Protein AF-A0A7S0LBP9-F1 (afdb_monomer_lite)

pLDDT: mean 92.52, std 6.52, range [65.12, 98.5]

Structure (mmCIF, N/CA/C/O backbone):
data_AF-A0A7S0LBP9-F1
#
_entry.id   AF-A0A7S0LBP9-F1
#
loop_
_atom_site.group_PDB
_atom_site.id
_atom_site.type_symbol
_atom_site.label_atom_id
_atom_site.label_alt_id
_atom_site.label_comp_id
_atom_site.label_asym_id
_atom_site.label_entity_id
_atom_site.label_seq_id
_atom_site.pdbx_PDB_ins_code
_atom_site.Cartn_x
_atom_site.Cartn_y
_atom_site.Cartn_z
_atom_site.occupancy
_atom_site.B_iso_or_equiv
_atom_site.auth_seq_id
_atom_site.auth_comp_id
_atom_site.auth_asym_id
_atom_site.auth_atom_id
_atom_site.pdbx_PDB_model_num
ATOM 1 N N . ALA A 1 1 ? -8.971 4.352 6.470 1.00 93.88 1 ALA A N 1
ATOM 2 C CA . ALA A 1 1 ? -7.663 3.726 6.221 1.00 93.88 1 ALA A CA 1
ATOM 3 C C . ALA A 1 1 ? -7.389 2.655 7.265 1.00 93.88 1 ALA A C 1
ATOM 5 O O . ALA A 1 1 ? -7.830 2.802 8.402 1.00 93.88 1 ALA A O 1
ATOM 6 N N . VAL A 1 2 ? -6.690 1.596 6.858 1.00 96.88 2 VAL A N 1
ATOM 7 C CA . VAL A 1 2 ? -6.087 0.599 7.751 1.00 96.88 2 VAL A CA 1
ATOM 8 C C . VAL A 1 2 ? -4.628 1.001 7.921 1.00 96.88 2 VAL A C 1
ATOM 10 O O . VAL A 1 2 ? -3.949 1.190 6.916 1.00 96.88 2 VAL A O 1
ATOM 13 N N . LEU A 1 3 ? -4.181 1.184 9.161 1.00 97.06 3 LEU A N 1
ATOM 14 C CA . LEU A 1 3 ? -2.824 1.615 9.488 1.00 97.06 3 LEU A CA 1
ATOM 15 C C . LEU A 1 3 ? -2.197 0.661 10.505 1.00 97.06 3 LEU A C 1
ATOM 17 O O . LEU A 1 3 ? -2.877 0.139 11.388 1.00 97.06 3 LEU A O 1
ATOM 21 N N . LEU A 1 4 ? -0.892 0.471 10.396 1.00 95.19 4 LEU A N 1
ATOM 22 C CA . LEU A 1 4 ? -0.080 -0.452 11.168 1.00 95.19 4 LEU A CA 1
ATOM 23 C C . LEU A 1 4 ? 0.963 0.343 11.946 1.00 95.19 4 LEU A C 1
ATOM 25 O O . LEU A 1 4 ? 1.725 1.122 11.373 1.00 95.19 4 LEU A O 1
ATOM 29 N N . ARG A 1 5 ? 0.991 0.184 13.270 1.00 94.62 5 ARG A N 1
ATOM 30 C CA . ARG A 1 5 ? 2.032 0.803 14.089 1.00 94.62 5 ARG A CA 1
ATOM 31 C C . ARG A 1 5 ? 3.308 -0.003 13.949 1.00 94.62 5 ARG A C 1
ATOM 33 O O . ARG A 1 5 ? 3.334 -1.164 14.356 1.00 94.62 5 ARG A O 1
ATOM 40 N N . ARG A 1 6 ? 4.358 0.630 13.436 1.00 92.69 6 ARG A N 1
ATOM 41 C CA . ARG A 1 6 ? 5.684 0.027 13.294 1.00 92.69 6 ARG A CA 1
ATOM 42 C C . ARG A 1 6 ? 6.233 -0.363 14.667 1.00 92.69 6 ARG A C 1
ATOM 44 O O . ARG A 1 6 ? 6.199 0.446 15.600 1.00 92.69 6 ARG A O 1
ATOM 51 N N . SER A 1 7 ? 6.698 -1.602 14.798 1.00 87.25 7 SER A N 1
ATOM 52 C CA . SER A 1 7 ? 7.135 -2.185 16.068 1.00 87.25 7 SER A CA 1
ATOM 53 C C . SER A 1 7 ? 8.437 -1.554 16.570 1.00 87.25 7 SER A C 1
ATOM 55 O O . SER A 1 7 ? 9.142 -0.859 15.845 1.00 87.25 7 SER A O 1
ATOM 57 N N . ALA A 1 8 ? 8.804 -1.807 17.827 1.00 84.25 8 ALA A N 1
ATOM 58 C CA . ALA A 1 8 ? 10.083 -1.328 18.358 1.00 84.25 8 ALA A CA 1
ATOM 59 C C . ALA A 1 8 ? 11.312 -2.007 17.721 1.00 84.25 8 ALA A C 1
ATOM 61 O O . ALA A 1 8 ? 12.428 -1.526 17.904 1.00 84.25 8 ALA A O 1
ATOM 62 N N . ALA A 1 9 ? 11.114 -3.117 17.003 1.00 81.38 9 ALA A N 1
ATOM 63 C CA . ALA A 1 9 ? 12.182 -3.926 16.427 1.00 81.38 9 ALA A CA 1
ATOM 64 C C . ALA A 1 9 ? 12.661 -3.427 15.053 1.00 81.38 9 ALA A C 1
ATOM 66 O O . ALA A 1 9 ? 13.697 -3.884 14.575 1.00 81.38 9 ALA A O 1
ATOM 67 N N . VAL A 1 10 ? 11.937 -2.500 14.415 1.00 83.19 10 VAL A N 1
ATOM 68 C CA . VAL A 1 10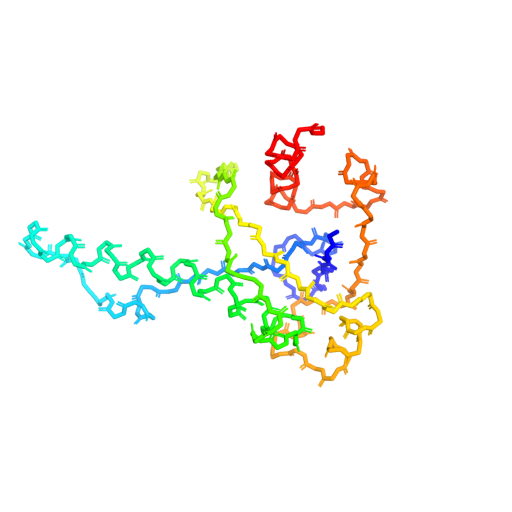 ? 12.322 -1.979 13.097 1.00 83.19 10 VAL A CA 1
ATOM 69 C C . VAL A 1 10 ? 13.385 -0.882 13.206 1.00 83.19 10 VAL A C 1
ATOM 71 O O . VAL A 1 10 ? 13.389 -0.079 14.140 1.00 83.19 10 VAL A O 1
ATOM 74 N N . ALA A 1 11 ? 14.267 -0.805 12.207 1.00 80.69 11 ALA A N 1
ATOM 75 C CA . ALA A 1 11 ? 15.375 0.153 12.186 1.00 80.69 11 ALA A CA 1
ATOM 76 C C . ALA A 1 11 ? 14.937 1.615 11.970 1.00 80.69 11 ALA A C 1
ATOM 78 O O . ALA A 1 11 ? 15.628 2.537 12.399 1.00 80.69 11 ALA A O 1
ATOM 79 N N . THR A 1 12 ? 13.803 1.845 11.300 1.00 80.50 12 THR A N 1
ATOM 80 C CA . THR A 1 12 ? 13.336 3.185 10.912 1.00 80.50 12 THR A CA 1
ATOM 81 C C . THR A 1 12 ? 11.876 3.406 11.288 1.00 80.50 12 THR A C 1
ATOM 83 O O . THR A 1 12 ? 11.043 2.502 11.176 1.00 80.50 12 THR A O 1
ATOM 86 N N . HIS A 1 13 ? 11.552 4.636 11.701 1.00 86.69 13 HIS A N 1
ATOM 87 C CA . HIS A 1 13 ? 10.181 5.075 11.993 1.00 86.69 13 HIS A CA 1
ATOM 88 C C . HIS A 1 13 ? 9.440 4.216 13.041 1.00 86.69 13 HIS A C 1
ATOM 90 O O . HIS A 1 13 ? 8.222 4.059 12.973 1.00 86.69 13 HIS A O 1
ATOM 96 N N . SER A 1 14 ? 10.170 3.650 14.005 1.00 88.44 14 SER A N 1
ATOM 97 C CA . SER A 1 14 ? 9.604 2.880 15.120 1.00 88.44 14 SER A CA 1
ATOM 98 C C . SER A 1 14 ? 8.535 3.682 15.876 1.00 88.44 14 SER A C 1
ATOM 100 O O . SER A 1 14 ? 8.719 4.863 16.174 1.00 88.44 14 SER A O 1
ATOM 102 N N . GLY A 1 15 ? 7.394 3.049 16.160 1.00 90.75 15 GLY A N 1
ATOM 103 C CA . GLY A 1 15 ? 6.260 3.658 16.856 1.00 90.75 15 GLY A CA 1
ATOM 104 C C . GLY A 1 15 ? 5.364 4.566 16.005 1.00 90.75 15 GLY A C 1
ATOM 105 O O . GLY A 1 15 ? 4.283 4.923 16.482 1.00 90.75 15 GLY A O 1
ATOM 106 N N . LEU A 1 16 ? 5.759 4.907 14.771 1.00 95.50 16 LEU A N 1
ATOM 107 C CA . LEU A 1 16 ? 4.911 5.631 13.817 1.00 95.50 16 LEU A CA 1
ATOM 108 C C . LEU A 1 16 ? 3.915 4.684 13.142 1.00 95.50 16 LEU A C 1
ATOM 110 O O . LEU A 1 16 ? 4.163 3.483 13.020 1.00 95.50 16 LEU A O 1
ATOM 114 N N . TYR A 1 17 ? 2.790 5.229 12.686 1.00 96.31 17 TYR A N 1
ATOM 115 C CA . TYR A 1 17 ? 1.804 4.477 11.916 1.00 96.31 17 TYR A CA 1
ATOM 116 C C . TYR A 1 17 ? 2.073 4.575 10.419 1.00 96.31 17 TYR A C 1
ATOM 118 O O . TYR A 1 17 ? 2.338 5.654 9.888 1.00 96.31 17 TYR A O 1
ATOM 126 N N . ASN A 1 18 ? 1.969 3.433 9.753 1.00 95.94 18 ASN A N 1
ATOM 127 C CA . ASN A 1 18 ? 2.190 3.274 8.329 1.00 95.94 18 ASN A CA 1
ATOM 128 C C . ASN A 1 18 ? 0.984 2.586 7.673 1.00 95.94 18 ASN A C 1
ATOM 130 O O . ASN A 1 18 ? 0.315 1.785 8.321 1.00 95.94 18 ASN A O 1
ATOM 134 N N . GLY A 1 19 ? 0.685 2.864 6.407 1.00 95.81 19 GLY A N 1
ATOM 135 C CA . GLY A 1 19 ? -0.080 1.909 5.598 1.00 95.81 19 GLY A CA 1
ATOM 136 C C . GLY A 1 19 ? 0.755 0.649 5.320 1.00 95.81 19 GLY A C 1
ATOM 137 O O . GLY A 1 19 ? 1.970 0.704 5.509 1.00 95.81 19 GLY A O 1
ATOM 138 N N . PRO A 1 20 ? 0.146 -0.460 4.864 1.00 95.56 20 PRO A N 1
ATOM 139 C CA . PRO A 1 20 ? 0.919 -1.575 4.320 1.00 95.56 20 PRO A CA 1
ATOM 140 C C . PRO A 1 20 ? 1.820 -1.092 3.179 1.00 95.56 20 PRO A C 1
ATOM 142 O O . PRO A 1 20 ? 1.364 -0.326 2.321 1.00 95.56 20 PRO A O 1
ATOM 145 N N . SER A 1 21 ? 3.091 -1.475 3.195 1.00 93.44 21 SER A N 1
ATOM 146 C CA . SER A 1 21 ? 4.100 -1.017 2.246 1.00 93.44 21 SER A CA 1
ATOM 147 C C . SER A 1 21 ? 5.355 -1.885 2.293 1.00 93.44 21 SER A C 1
ATOM 149 O O . SER A 1 21 ? 5.880 -2.123 3.375 1.00 93.44 21 SER A O 1
ATOM 151 N N . GLY A 1 22 ? 5.959 -2.137 1.136 1.00 91.88 22 GLY A N 1
ATOM 152 C CA . GLY A 1 22 ? 7.264 -2.787 1.045 1.00 91.88 22 GLY A CA 1
ATOM 153 C C . GLY A 1 22 ? 8.093 -2.280 -0.129 1.00 91.88 22 GLY A C 1
ATOM 154 O O . GLY A 1 22 ? 7.808 -1.228 -0.713 1.00 91.88 22 GLY A O 1
ATOM 155 N N . HIS A 1 23 ? 9.152 -3.018 -0.455 1.00 92.25 23 HIS A N 1
ATOM 156 C CA . HIS A 1 23 ? 10.083 -2.693 -1.538 1.00 92.25 23 HIS A CA 1
ATOM 157 C C . HIS A 1 23 ? 10.146 -3.872 -2.514 1.00 92.25 23 HIS A C 1
ATOM 159 O O . HIS A 1 23 ? 10.860 -4.833 -2.232 1.00 92.25 23 HIS A O 1
ATOM 165 N N . PRO A 1 24 ? 9.415 -3.824 -3.645 1.00 93.75 24 PRO A N 1
ATOM 166 C CA . PRO A 1 24 ? 9.448 -4.909 -4.618 1.00 93.75 24 PRO A CA 1
ATOM 167 C C . PRO A 1 24 ? 10.846 -5.078 -5.208 1.00 93.75 24 PRO A C 1
ATOM 169 O O . PRO A 1 24 ? 11.548 -4.100 -5.487 1.00 93.75 24 PRO A O 1
ATOM 172 N N . GLU A 1 25 ? 11.238 -6.328 -5.434 1.00 94.25 25 GLU A N 1
ATOM 173 C CA . GLU A 1 25 ? 12.573 -6.678 -5.903 1.00 94.25 25 GLU A CA 1
ATOM 174 C C . GLU A 1 25 ? 12.552 -6.978 -7.410 1.00 94.25 25 GLU A C 1
ATOM 176 O O . GLU A 1 25 ? 11.692 -7.723 -7.880 1.00 94.25 25 GLU A O 1
ATOM 181 N N . PRO A 1 26 ? 13.522 -6.492 -8.211 1.00 93.12 26 PRO A N 1
ATOM 182 C CA . PRO A 1 26 ? 13.528 -6.708 -9.665 1.00 93.12 26 PRO A CA 1
ATOM 183 C C . PRO A 1 26 ? 13.444 -8.180 -10.099 1.00 93.12 26 PRO A C 1
ATOM 185 O O . PRO A 1 26 ? 12.887 -8.498 -11.152 1.00 93.12 26 PRO A O 1
ATOM 188 N N . ARG A 1 27 ? 13.972 -9.094 -9.275 1.00 93.31 27 ARG A N 1
ATOM 189 C CA . ARG A 1 27 ? 13.905 -10.544 -9.510 1.00 93.31 27 ARG A CA 1
ATOM 190 C C . ARG A 1 27 ? 12.472 -11.081 -9.550 1.00 93.31 27 ARG A C 1
ATOM 192 O O . ARG A 1 27 ? 12.226 -12.024 -10.296 1.00 93.31 27 ARG A O 1
ATOM 199 N N . ASP A 1 28 ? 11.538 -10.459 -8.834 1.00 93.69 28 ASP A N 1
ATOM 200 C CA . ASP A 1 28 ? 10.134 -10.884 -8.799 1.00 93.69 28 ASP A CA 1
ATOM 201 C C . ASP A 1 28 ? 9.440 -10.563 -10.139 1.00 93.69 28 ASP A C 1
ATOM 203 O O . ASP A 1 28 ? 8.626 -11.340 -10.635 1.00 93.69 28 ASP A O 1
ATOM 207 N N . ALA A 1 29 ? 9.920 -9.531 -10.846 1.00 94.00 29 ALA A N 1
ATOM 208 C CA . ALA A 1 29 ? 9.577 -9.231 -12.241 1.00 94.00 29 ALA A C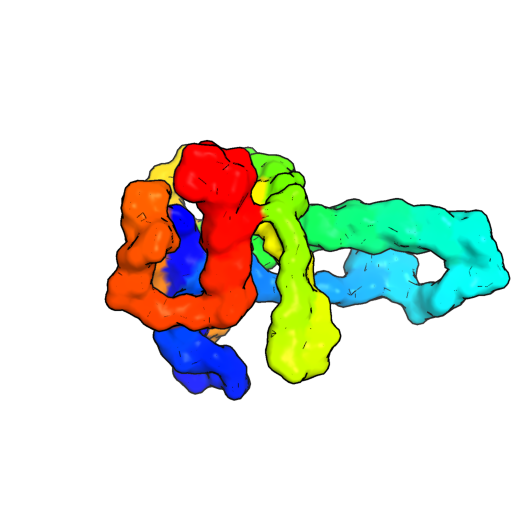A 1
ATOM 209 C C . ALA A 1 29 ? 10.405 -10.028 -13.283 1.00 94.00 29 ALA A C 1
ATOM 211 O O . ALA A 1 29 ? 10.320 -9.780 -14.495 1.00 94.00 29 ALA A O 1
ATOM 212 N N . SER A 1 30 ? 11.243 -10.977 -12.845 1.00 92.19 30 SER A N 1
ATOM 213 C CA . SER A 1 30 ? 12.228 -11.691 -13.679 1.00 92.19 30 SER A CA 1
ATOM 214 C C . SER A 1 30 ? 13.221 -10.753 -14.395 1.00 92.19 30 SER A C 1
ATOM 216 O O . SER A 1 30 ? 13.598 -10.978 -15.552 1.00 92.19 30 SER A O 1
ATOM 218 N N . ILE A 1 31 ? 13.612 -9.656 -13.743 1.00 90.31 31 ILE A N 1
ATOM 219 C CA . ILE A 1 31 ? 14.602 -8.693 -14.240 1.00 90.31 31 ILE A CA 1
ATOM 220 C C . ILE A 1 31 ? 15.914 -8.929 -13.485 1.00 90.31 31 ILE A C 1
ATOM 222 O O . ILE A 1 31 ? 16.108 -8.434 -12.379 1.00 90.31 31 ILE A O 1
ATOM 226 N N . GLU A 1 32 ? 16.817 -9.705 -14.085 1.00 86.19 32 GLU A N 1
ATOM 227 C CA . GLU A 1 32 ? 18.108 -10.064 -13.468 1.00 86.19 32 GLU A CA 1
ATOM 228 C C . GLU A 1 32 ? 19.272 -9.161 -13.902 1.00 86.19 32 GLU A C 1
ATOM 230 O O . GLU A 1 32 ? 20.310 -9.114 -13.246 1.00 86.19 32 GLU A O 1
ATOM 235 N N . ALA A 1 33 ? 19.116 -8.441 -15.014 1.00 83.44 33 ALA A N 1
ATOM 236 C CA . ALA A 1 33 ? 20.154 -7.593 -15.583 1.00 83.44 33 ALA A CA 1
ATOM 237 C C . ALA A 1 33 ? 19.555 -6.414 -16.356 1.00 83.44 33 ALA A C 1
ATOM 239 O O . ALA A 1 33 ? 18.369 -6.395 -16.697 1.00 83.44 33 ALA A O 1
ATOM 240 N N . HIS A 1 34 ? 20.403 -5.432 -16.658 1.00 80.88 34 HIS A N 1
ATOM 241 C CA . HIS A 1 34 ? 20.046 -4.329 -17.541 1.00 80.88 34 HIS A CA 1
ATOM 242 C C . HIS A 1 34 ? 19.723 -4.836 -18.952 1.00 80.88 34 HIS A C 1
ATOM 244 O O . HIS A 1 34 ? 20.382 -5.742 -19.462 1.00 80.88 34 HIS A O 1
ATOM 250 N N . ALA A 1 35 ? 18.723 -4.223 -19.588 1.00 80.62 35 ALA A N 1
ATOM 251 C CA . ALA A 1 35 ? 18.368 -4.527 -20.969 1.00 80.62 35 ALA A CA 1
ATOM 252 C C . ALA A 1 35 ? 19.523 -4.173 -21.924 1.00 80.62 35 ALA A C 1
ATOM 254 O O . ALA A 1 35 ? 20.113 -3.097 -21.813 1.00 80.62 35 ALA A O 1
ATOM 255 N N . GLY A 1 36 ? 19.826 -5.066 -22.871 1.00 77.75 36 GLY A N 1
ATOM 256 C CA . GLY A 1 36 ? 20.856 -4.861 -23.893 1.00 77.75 36 GLY A CA 1
ATOM 257 C C . GLY A 1 36 ? 20.343 -4.126 -25.135 1.00 77.75 36 GLY A C 1
ATOM 258 O O . GLY A 1 36 ? 21.136 -3.706 -25.975 1.00 77.75 36 GLY A O 1
ATOM 259 N N . SER A 1 37 ? 19.022 -3.956 -25.257 1.00 82.88 37 SER A N 1
ATOM 260 C CA . SER A 1 37 ? 18.356 -3.254 -26.358 1.00 82.88 37 SER A CA 1
ATOM 261 C C . SER A 1 37 ? 17.068 -2.549 -25.912 1.00 82.88 37 SER A C 1
ATOM 263 O O . SER A 1 37 ? 16.501 -2.858 -24.864 1.00 82.88 37 SER A O 1
ATOM 265 N N . GLU A 1 38 ? 16.554 -1.628 -26.733 1.00 80.75 38 GLU A N 1
ATOM 266 C CA . GLU A 1 38 ? 15.290 -0.921 -26.461 1.00 80.75 38 GLU A CA 1
ATOM 267 C C . GLU A 1 38 ? 14.079 -1.864 -26.390 1.00 80.75 38 GLU A C 1
ATOM 269 O O . GLU A 1 38 ? 13.217 -1.695 -25.530 1.00 80.75 38 GLU A O 1
ATOM 274 N N . SER A 1 39 ? 14.022 -2.886 -27.254 1.00 82.12 39 SER A N 1
ATOM 275 C CA . SER A 1 39 ? 12.930 -3.871 -27.249 1.00 82.12 39 SER A CA 1
ATOM 276 C C . SER A 1 39 ? 12.913 -4.691 -25.958 1.00 82.12 39 SER A C 1
ATOM 278 O O . SER A 1 39 ? 11.848 -4.930 -25.388 1.00 82.12 39 SER A O 1
ATOM 280 N N . GLU A 1 40 ? 14.085 -5.115 -25.483 1.00 80.88 40 GLU A N 1
ATOM 281 C CA . GLU A 1 40 ? 14.223 -5.778 -24.182 1.00 80.88 40 GLU A CA 1
ATOM 282 C C . GLU A 1 40 ? 13.853 -4.827 -23.038 1.00 80.88 40 GLU A C 1
ATOM 284 O O . GLU A 1 40 ? 13.205 -5.245 -22.080 1.00 80.88 40 GLU A O 1
ATOM 289 N N . GLY A 1 41 ? 14.191 -3.540 -23.170 1.00 86.19 41 GLY A N 1
ATOM 290 C CA . GLY A 1 41 ? 13.812 -2.488 -22.230 1.00 86.19 41 GLY A CA 1
ATOM 291 C C . GLY A 1 41 ? 12.299 -2.313 -22.115 1.00 86.19 41 GLY A C 1
ATOM 292 O O . GLY A 1 41 ? 11.776 -2.271 -21.005 1.00 86.19 41 GLY A O 1
ATOM 293 N N . GLY A 1 42 ? 11.575 -2.288 -23.238 1.00 89.56 42 GLY A N 1
ATOM 294 C CA . GLY A 1 42 ? 10.111 -2.204 -23.244 1.00 89.56 42 GLY A CA 1
ATOM 295 C C . GLY A 1 42 ? 9.445 -3.406 -22.565 1.00 89.56 42 GLY A C 1
ATOM 296 O O . GLY A 1 42 ? 8.548 -3.237 -21.739 1.00 89.56 42 GLY A O 1
ATOM 297 N N . ALA A 1 43 ? 9.924 -4.621 -22.848 1.00 89.38 43 ALA A N 1
ATOM 298 C CA . ALA A 1 43 ? 9.423 -5.837 -22.206 1.00 89.38 43 ALA A CA 1
ATOM 299 C C . ALA A 1 43 ? 9.768 -5.903 -20.705 1.00 89.38 43 ALA A C 1
ATOM 301 O O . ALA A 1 43 ? 8.975 -6.398 -19.904 1.00 89.38 43 ALA A O 1
ATOM 302 N N . ALA A 1 44 ? 10.943 -5.414 -20.302 1.00 91.25 44 ALA A N 1
ATOM 303 C CA . ALA A 1 44 ? 11.313 -5.291 -18.894 1.00 91.25 44 ALA A CA 1
ATOM 304 C C . ALA A 1 44 ? 10.451 -4.245 -18.171 1.00 91.25 44 ALA A C 1
ATOM 306 O O . ALA A 1 44 ? 9.976 -4.517 -17.074 1.00 91.25 44 ALA A O 1
ATOM 307 N N . ALA A 1 45 ? 10.181 -3.097 -18.796 1.00 92.38 45 ALA A N 1
ATOM 308 C CA . ALA A 1 45 ? 9.339 -2.050 -18.223 1.00 92.38 45 ALA A CA 1
ATOM 309 C C . ALA A 1 45 ? 7.894 -2.520 -17.998 1.00 92.38 45 ALA A C 1
ATOM 311 O O . ALA A 1 45 ? 7.322 -2.227 -16.952 1.00 92.38 45 ALA A O 1
ATOM 312 N N . ALA A 1 46 ? 7.324 -3.285 -18.936 1.00 94.12 46 ALA A N 1
ATOM 313 C CA . ALA A 1 46 ? 5.993 -3.871 -18.770 1.00 94.12 46 ALA A CA 1
ATOM 314 C C . ALA A 1 46 ? 5.937 -4.823 -17.562 1.00 94.12 46 ALA A C 1
ATOM 316 O O . ALA A 1 46 ? 5.075 -4.674 -16.705 1.00 94.12 46 ALA A O 1
ATOM 317 N N . ARG A 1 47 ? 6.915 -5.731 -17.437 1.00 95.38 47 ARG A N 1
ATOM 318 C CA . ARG A 1 47 ? 7.002 -6.654 -16.291 1.00 95.38 47 ARG A CA 1
ATOM 319 C C . ARG A 1 47 ? 7.241 -5.934 -14.967 1.00 95.38 47 ARG A C 1
ATOM 321 O O . ARG A 1 47 ? 6.662 -6.314 -13.959 1.00 95.38 47 ARG A O 1
ATOM 328 N N . ALA A 1 48 ? 8.069 -4.890 -14.969 1.00 95.00 48 ALA A N 1
ATOM 329 C CA . ALA A 1 48 ? 8.277 -4.056 -13.791 1.00 95.00 48 ALA A CA 1
ATOM 330 C C . ALA A 1 48 ? 6.978 -3.356 -13.373 1.00 95.00 48 ALA A C 1
ATOM 332 O O . ALA A 1 48 ? 6.663 -3.322 -12.191 1.00 95.00 48 ALA A O 1
ATOM 333 N N . ALA A 1 49 ? 6.207 -2.826 -14.326 1.00 96.12 49 ALA A N 1
ATOM 334 C CA . ALA A 1 49 ? 4.914 -2.220 -14.031 1.00 96.12 49 ALA A CA 1
ATOM 335 C C . ALA A 1 49 ? 3.933 -3.244 -13.439 1.00 96.12 49 ALA A C 1
ATOM 337 O O . ALA A 1 49 ? 3.308 -2.947 -12.426 1.00 96.12 49 ALA A O 1
ATOM 338 N N . ASP A 1 50 ? 3.845 -4.448 -14.010 1.00 96.69 50 ASP A N 1
ATOM 339 C CA . ASP A 1 50 ? 2.997 -5.517 -13.469 1.00 96.69 50 ASP A CA 1
ATOM 340 C C . ASP A 1 50 ? 3.392 -5.873 -12.025 1.00 96.69 50 ASP A C 1
ATOM 342 O O . ASP A 1 50 ? 2.529 -5.948 -11.149 1.00 96.69 50 ASP A O 1
ATOM 346 N N . GLU A 1 51 ? 4.693 -6.002 -11.749 1.00 97.69 51 GLU A N 1
ATOM 347 C CA . GLU A 1 51 ? 5.214 -6.284 -10.407 1.00 97.69 51 GLU A CA 1
ATOM 348 C C . GLU A 1 51 ? 4.952 -5.141 -9.414 1.00 97.69 51 GLU A C 1
ATOM 350 O O . GLU A 1 51 ? 4.566 -5.382 -8.272 1.00 97.69 51 GLU A O 1
ATOM 355 N N . LEU A 1 52 ? 5.072 -3.878 -9.834 1.00 97.38 52 LEU A N 1
ATOM 356 C CA . LEU A 1 52 ? 4.763 -2.732 -8.970 1.00 97.38 52 LEU A CA 1
ATOM 357 C C . LEU A 1 52 ? 3.305 -2.751 -8.486 1.00 97.38 52 LEU A C 1
ATOM 359 O O . LEU A 1 52 ? 3.036 -2.367 -7.353 1.00 97.38 52 LEU A O 1
ATOM 363 N N . PHE A 1 53 ? 2.358 -3.209 -9.308 1.00 98.00 53 PHE A N 1
ATOM 364 C CA . PHE A 1 53 ? 0.962 -3.351 -8.885 1.00 98.00 53 PHE A CA 1
ATOM 365 C C . PHE A 1 53 ? 0.721 -4.655 -8.111 1.00 98.00 53 PHE A C 1
ATOM 367 O O . PHE A 1 53 ? -0.021 -4.654 -7.128 1.00 98.00 53 PHE A O 1
ATOM 374 N N . ALA A 1 54 ? 1.337 -5.766 -8.521 1.00 97.62 54 ALA A N 1
ATOM 375 C CA . ALA A 1 54 ? 1.190 -7.052 -7.841 1.00 97.62 54 ALA A CA 1
ATOM 376 C C . ALA A 1 54 ? 1.738 -7.009 -6.406 1.00 97.62 54 ALA A C 1
ATOM 378 O O . ALA A 1 54 ? 1.065 -7.462 -5.475 1.00 97.62 54 ALA A O 1
ATOM 379 N N . SER A 1 55 ? 2.909 -6.397 -6.222 1.00 97.75 55 SER A N 1
ATOM 380 C CA . SER A 1 55 ? 3.559 -6.242 -4.921 1.00 97.75 55 SER A CA 1
ATOM 381 C C . SER A 1 55 ? 2.684 -5.488 -3.926 1.00 97.75 55 SER A C 1
ATOM 383 O O . SER A 1 55 ? 2.536 -5.950 -2.808 1.00 97.75 55 SER A O 1
ATOM 385 N N . VAL A 1 56 ? 1.973 -4.425 -4.321 1.00 98.00 56 VAL A N 1
ATOM 386 C CA . VAL A 1 56 ? 1.043 -3.713 -3.417 1.00 98.00 56 VAL A CA 1
ATOM 387 C C . VAL A 1 56 ? 0.015 -4.657 -2.786 1.00 98.00 56 VAL A C 1
ATOM 389 O O . VAL A 1 56 ? -0.268 -4.563 -1.593 1.00 98.00 56 VAL A O 1
ATOM 392 N N . LEU A 1 57 ? -0.561 -5.574 -3.568 1.00 98.06 57 LEU A N 1
ATOM 393 C CA . LEU A 1 57 ? -1.528 -6.541 -3.042 1.00 98.06 57 LEU A CA 1
ATOM 394 C C . LEU A 1 57 ? -0.857 -7.585 -2.147 1.00 98.06 57 LEU A C 1
ATOM 396 O O . LEU A 1 57 ? -1.434 -7.966 -1.126 1.00 98.06 57 LEU A O 1
ATOM 400 N N . LYS A 1 58 ? 0.342 -8.032 -2.535 1.00 96.81 58 LYS A N 1
ATOM 401 C CA . LYS A 1 58 ? 1.174 -8.952 -1.756 1.00 96.81 58 LYS A CA 1
ATOM 402 C C . LYS A 1 58 ? 1.509 -8.352 -0.388 1.00 96.81 58 LYS A C 1
ATOM 404 O O . LYS A 1 58 ? 1.166 -8.977 0.604 1.00 96.81 58 LYS A O 1
ATOM 409 N N . GLU A 1 59 ? 2.024 -7.127 -0.326 1.00 96.56 59 GLU A N 1
ATOM 410 C CA . GLU A 1 59 ? 2.367 -6.429 0.925 1.00 96.56 59 GLU A CA 1
ATOM 411 C C . GLU A 1 59 ? 1.144 -6.259 1.834 1.00 96.56 59 GLU A C 1
ATOM 413 O O . GLU A 1 59 ? 1.163 -6.591 3.019 1.00 96.56 59 GLU A O 1
ATOM 418 N N . VAL A 1 60 ? 0.004 -5.834 1.272 1.00 96.94 60 VAL A N 1
ATOM 419 C CA . VAL A 1 60 ? -1.245 -5.749 2.045 1.00 96.94 60 VAL A CA 1
ATOM 420 C C . VAL A 1 60 ? -1.611 -7.112 2.630 1.00 96.94 60 VAL A C 1
ATOM 422 O O . VAL A 1 60 ? -2.001 -7.188 3.796 1.00 96.94 60 VAL A O 1
ATOM 425 N N . HIS A 1 61 ? -1.497 -8.192 1.858 1.00 96.25 61 HIS A N 1
ATOM 426 C CA . HIS A 1 61 ? -1.761 -9.537 2.356 1.00 96.25 61 HIS A CA 1
ATOM 427 C C . HIS A 1 61 ? -0.754 -9.968 3.431 1.00 96.25 61 HIS A C 1
ATOM 429 O O . HIS A 1 61 ? -1.168 -10.470 4.473 1.00 96.25 61 HIS A O 1
ATOM 435 N N . GLU A 1 62 ? 0.536 -9.754 3.214 1.00 94.62 62 GLU A N 1
ATOM 436 C CA . GLU A 1 62 ? 1.615 -10.211 4.091 1.00 94.62 62 GLU A CA 1
ATOM 437 C C . GLU A 1 62 ? 1.655 -9.471 5.433 1.00 94.62 62 GLU A C 1
ATOM 439 O O . GLU A 1 62 ? 1.970 -10.090 6.453 1.00 94.62 62 GLU A O 1
ATOM 444 N N . GLU A 1 63 ? 1.241 -8.201 5.467 1.00 95.00 63 GLU A N 1
ATOM 445 C CA . GLU A 1 63 ? 1.187 -7.386 6.686 1.00 95.00 63 GLU A CA 1
ATOM 446 C C . GLU A 1 63 ? -0.168 -7.436 7.415 1.00 95.00 63 GLU A C 1
ATOM 448 O O . GLU A 1 63 ? -0.236 -7.246 8.632 1.00 95.00 63 GLU A O 1
ATOM 453 N N . THR A 1 64 ? -1.275 -7.693 6.704 1.00 94.81 64 THR A N 1
ATOM 454 C CA . THR A 1 64 ? -2.630 -7.662 7.304 1.00 94.81 64 THR A CA 1
ATOM 455 C C . THR A 1 64 ? -3.351 -9.004 7.334 1.00 94.81 64 THR A C 1
ATOM 457 O O . THR A 1 64 ? -4.378 -9.136 8.006 1.00 94.81 64 THR A O 1
ATOM 460 N N . ASN A 1 65 ? -2.848 -9.994 6.596 1.00 96.44 65 ASN A N 1
ATOM 461 C CA . ASN A 1 65 ? -3.483 -11.286 6.335 1.00 96.44 65 ASN A CA 1
ATOM 462 C C . ASN A 1 65 ? -4.872 -11.185 5.663 1.00 96.44 65 ASN A C 1
ATOM 464 O O . ASN A 1 65 ? -5.671 -12.130 5.685 1.00 96.44 65 ASN A O 1
ATOM 468 N N . VAL A 1 66 ? -5.205 -10.032 5.068 1.00 97.19 66 VAL A N 1
ATOM 469 C CA . VAL A 1 66 ? -6.421 -9.874 4.259 1.00 97.19 66 VAL A CA 1
ATOM 470 C C . VAL A 1 66 ? -6.257 -10.688 2.968 1.00 97.19 66 VAL A C 1
ATOM 472 O O . VAL A 1 66 ? -5.257 -10.518 2.274 1.00 97.19 66 VAL A O 1
ATOM 475 N N . PRO A 1 67 ? -7.197 -11.586 2.613 1.00 96.94 67 PRO A N 1
ATOM 476 C CA . PRO A 1 67 ? -7.079 -12.393 1.400 1.00 96.94 67 PRO A CA 1
ATOM 477 C C . PRO A 1 67 ? -7.049 -11.544 0.125 1.00 96.94 67 PRO A C 1
ATOM 479 O O . PRO A 1 67 ? -7.896 -10.667 -0.045 1.00 96.94 67 PRO A O 1
ATOM 482 N N . LEU A 1 68 ? -6.161 -11.886 -0.816 1.00 97.25 68 LEU A N 1
ATOM 483 C CA . LEU A 1 68 ? -6.023 -11.198 -2.110 1.00 97.25 68 LEU A CA 1
ATOM 484 C C . LEU A 1 68 ? -7.348 -11.099 -2.883 1.00 97.25 68 LEU A C 1
ATOM 486 O O . LEU A 1 68 ? -7.654 -10.067 -3.465 1.00 97.25 68 LEU A O 1
ATOM 490 N N . ALA A 1 69 ? -8.178 -12.146 -2.831 1.00 97.75 69 ALA A N 1
ATOM 491 C CA . ALA A 1 69 ? -9.487 -12.176 -3.492 1.00 97.75 69 ALA A CA 1
ATOM 492 C C . ALA A 1 69 ? -10.496 -11.151 -2.935 1.00 97.75 69 ALA A C 1
ATOM 494 O O . ALA A 1 69 ? -11.532 -10.913 -3.552 1.00 97.75 69 ALA A O 1
ATOM 495 N N . LEU A 1 70 ? -10.217 -10.572 -1.763 1.00 98.19 70 LEU A N 1
ATOM 496 C CA . LEU A 1 70 ? -11.029 -9.534 -1.131 1.00 98.19 70 LEU A CA 1
ATOM 497 C C . LEU A 1 70 ? -10.419 -8.139 -1.296 1.00 98.19 70 LEU A C 1
ATOM 499 O O . LEU A 1 70 ? -10.931 -7.209 -0.676 1.00 98.19 70 LEU A O 1
ATOM 503 N N . LEU A 1 71 ? -9.342 -7.990 -2.076 1.00 98.50 71 LEU A N 1
ATOM 504 C CA . LEU A 1 71 ? -8.709 -6.714 -2.402 1.00 98.50 71 LEU A CA 1
ATOM 505 C C . LEU A 1 71 ? -9.083 -6.282 -3.825 1.00 98.50 71 LEU A C 1
ATOM 507 O O . LEU A 1 71 ? -9.124 -7.089 -4.753 1.00 98.50 71 LEU A O 1
ATOM 511 N N . SER A 1 72 ? -9.353 -4.992 -4.011 1.00 98.44 72 SER A N 1
ATOM 512 C CA . SER A 1 72 ? -9.506 -4.402 -5.339 1.00 98.44 72 SER A CA 1
ATOM 513 C C . SER A 1 72 ? -8.148 -4.264 -6.022 1.00 98.44 72 SER A C 1
ATOM 515 O O . SER A 1 72 ? -7.122 -4.137 -5.354 1.00 98.44 72 SER A O 1
ATOM 517 N N . GLN A 1 73 ? -8.147 -4.172 -7.353 1.00 98.12 73 GLN A N 1
ATOM 518 C CA . GLN A 1 73 ? -6.943 -3.780 -8.088 1.00 98.12 73 GLN A CA 1
ATOM 519 C C . GLN A 1 73 ? -6.393 -2.447 -7.543 1.00 98.12 73 GLN A C 1
ATOM 521 O O . GLN A 1 73 ? -7.199 -1.549 -7.256 1.00 98.12 73 GLN A O 1
ATOM 526 N N . PRO A 1 74 ? -5.067 -2.313 -7.351 1.00 98.06 74 PRO A N 1
ATOM 527 C CA . PRO A 1 74 ? -4.474 -1.071 -6.881 1.00 98.06 74 PRO A CA 1
ATOM 528 C C . PRO A 1 74 ? -4.649 0.049 -7.903 1.00 98.06 74 PRO A C 1
ATOM 530 O O . PRO A 1 74 ? -4.562 -0.165 -9.111 1.00 98.06 74 PRO A O 1
ATOM 533 N N . LEU A 1 75 ? -4.849 1.263 -7.407 1.00 97.94 75 LEU A N 1
ATOM 534 C CA . LEU A 1 75 ? -4.815 2.489 -8.191 1.00 97.94 75 LEU A CA 1
ATOM 535 C C . LEU A 1 75 ? -3.582 3.293 -7.788 1.00 97.94 75 LEU A C 1
ATOM 537 O O . LEU A 1 75 ? -3.456 3.644 -6.618 1.00 97.94 75 LEU A O 1
ATOM 541 N N . LEU A 1 76 ? -2.708 3.622 -8.739 1.00 98.06 76 LEU A N 1
ATOM 542 C CA . LEU A 1 76 ? -1.635 4.590 -8.512 1.00 98.06 76 LEU A CA 1
ATOM 543 C C . LEU A 1 76 ? -2.256 5.984 -8.343 1.00 98.06 76 LEU A C 1
ATOM 545 O O . LEU A 1 76 ? -2.861 6.511 -9.276 1.00 98.06 76 LEU A O 1
ATOM 549 N N . ILE A 1 77 ? -2.129 6.567 -7.152 1.00 98.06 77 ILE A N 1
ATOM 550 C CA . ILE A 1 77 ? -2.716 7.872 -6.801 1.00 98.06 77 ILE A CA 1
ATOM 551 C C . ILE A 1 77 ? -1.681 8.996 -6.738 1.00 98.06 77 ILE A C 1
ATOM 553 O O . ILE A 1 77 ? -2.050 10.167 -6.673 1.00 98.06 77 ILE A O 1
ATOM 557 N N . GLY A 1 78 ? -0.393 8.662 -6.762 1.00 98.00 78 GLY A N 1
ATOM 558 C CA . GLY A 1 78 ? 0.676 9.646 -6.762 1.00 98.00 78 GLY A CA 1
ATOM 559 C C . GLY A 1 78 ? 2.047 9.023 -6.561 1.00 98.00 78 GLY A C 1
ATOM 560 O O . GLY A 1 78 ? 2.209 7.805 -6.541 1.00 98.00 78 GLY A O 1
ATOM 561 N N . ALA A 1 79 ? 3.031 9.893 -6.396 1.00 97.44 79 ALA A N 1
ATOM 562 C CA . ALA A 1 79 ? 4.382 9.543 -6.005 1.00 97.44 79 ALA A CA 1
ATOM 563 C C . ALA A 1 79 ? 4.902 10.627 -5.062 1.00 97.44 79 ALA A C 1
ATOM 565 O O . ALA A 1 79 ? 4.454 11.775 -5.122 1.00 97.44 79 ALA A O 1
ATOM 566 N N . MET A 1 80 ? 5.855 10.268 -4.218 1.00 96.38 80 MET A N 1
ATOM 567 C CA . MET A 1 80 ? 6.583 11.216 -3.393 1.00 96.38 80 MET A CA 1
ATOM 568 C C . MET A 1 80 ? 8.079 10.961 -3.471 1.00 96.38 80 MET A C 1
ATOM 570 O O . MET A 1 80 ? 8.531 9.934 -3.974 1.00 96.38 80 MET A O 1
ATOM 574 N N . GLU A 1 81 ? 8.829 11.907 -2.932 1.00 95.44 81 GLU A N 1
ATOM 575 C CA . GLU A 1 81 ? 10.251 11.773 -2.689 1.00 95.44 81 GLU A CA 1
ATOM 576 C C . GLU A 1 81 ? 10.516 12.184 -1.238 1.00 95.44 81 GLU A C 1
ATOM 578 O O . GLU A 1 81 ? 9.964 13.187 -0.774 1.00 95.44 81 GLU A O 1
ATOM 583 N N . ASP A 1 82 ? 11.299 11.391 -0.508 1.00 89.00 82 ASP A N 1
ATOM 584 C CA . ASP A 1 82 ? 11.693 11.720 0.863 1.00 89.00 82 ASP A CA 1
ATOM 585 C C . ASP A 1 82 ? 12.937 12.633 0.922 1.00 89.00 82 ASP A C 1
ATOM 587 O O . ASP A 1 82 ? 13.531 13.005 -0.093 1.00 89.00 82 ASP A O 1
ATOM 591 N N . GLU A 1 83 ? 13.360 13.002 2.134 1.00 89.19 83 GLU A N 1
ATOM 592 C CA . GLU A 1 83 ? 14.541 13.853 2.349 1.00 89.19 83 GLU A CA 1
ATOM 593 C C . GLU A 1 83 ? 15.848 13.226 1.829 1.00 89.19 83 GLU A C 1
ATOM 595 O O . GLU A 1 83 ? 16.803 13.943 1.525 1.00 89.19 83 GLU A O 1
ATOM 600 N N . ALA A 1 84 ? 15.894 11.897 1.691 1.00 89.94 84 ALA A N 1
ATOM 601 C CA . ALA A 1 84 ? 17.019 11.153 1.136 1.00 89.94 84 ALA A CA 1
ATOM 602 C C . ALA A 1 84 ? 16.928 10.993 -0.392 1.00 89.94 84 ALA A C 1
ATOM 604 O O . ALA A 1 84 ? 17.721 10.249 -0.973 1.00 89.94 84 ALA A O 1
ATOM 605 N N . ARG A 1 85 ? 16.004 11.708 -1.052 1.00 91.69 85 ARG A N 1
ATOM 606 C CA . ARG A 1 85 ? 15.746 11.633 -2.498 1.00 91.69 85 ARG A CA 1
ATOM 607 C C . ARG A 1 85 ? 15.235 10.257 -2.940 1.00 91.69 85 ARG A C 1
ATOM 609 O O . ARG A 1 85 ? 15.330 9.917 -4.121 1.00 91.69 85 ARG A O 1
ATOM 616 N N . LYS A 1 86 ? 14.725 9.444 -2.009 1.00 91.69 86 LYS A N 1
ATOM 617 C CA . LYS A 1 86 ? 14.168 8.131 -2.320 1.00 91.69 86 LYS A CA 1
ATOM 618 C C . LYS A 1 86 ? 12.749 8.316 -2.868 1.00 91.69 86 LYS A C 1
ATOM 620 O O . LYS A 1 86 ? 11.928 8.935 -2.190 1.00 91.69 86 LYS A O 1
ATOM 625 N N . PRO A 1 87 ? 12.443 7.793 -4.067 1.00 94.50 87 PRO A N 1
ATOM 626 C CA . PRO A 1 87 ? 11.094 7.833 -4.603 1.00 94.50 87 PRO A CA 1
ATOM 627 C C . PRO A 1 87 ? 10.228 6.723 -3.997 1.00 94.50 87 PRO A C 1
ATOM 629 O O . PRO A 1 87 ? 10.669 5.579 -3.888 1.00 94.50 87 PRO A O 1
ATOM 632 N N . ASP A 1 88 ? 8.971 7.045 -3.703 1.00 96.50 88 ASP A N 1
ATOM 633 C CA . ASP A 1 88 ? 7.938 6.076 -3.336 1.00 96.50 88 ASP A CA 1
ATOM 634 C C . ASP A 1 88 ? 6.691 6.295 -4.204 1.00 96.50 88 ASP A C 1
ATOM 636 O O . ASP A 1 88 ? 6.242 7.425 -4.417 1.00 96.50 88 ASP A O 1
ATOM 640 N N . LEU A 1 89 ? 6.124 5.201 -4.717 1.00 97.94 89 LEU A N 1
ATOM 641 C CA . LEU A 1 89 ? 4.853 5.209 -5.439 1.00 97.94 89 LEU A CA 1
ATOM 642 C C . LEU A 1 89 ? 3.708 4.959 -4.459 1.00 97.94 89 LEU A C 1
ATOM 644 O O . LEU A 1 89 ? 3.787 4.086 -3.598 1.00 97.94 89 LEU A O 1
ATOM 648 N N . LEU A 1 90 ? 2.631 5.726 -4.596 1.00 98.31 90 LEU A N 1
ATOM 649 C CA . LEU A 1 90 ? 1.535 5.750 -3.636 1.00 98.31 90 LEU A CA 1
ATOM 650 C C . LEU A 1 90 ? 0.299 5.128 -4.271 1.00 98.31 90 LEU A C 1
ATOM 652 O O . LEU A 1 90 ? -0.195 5.614 -5.292 1.00 98.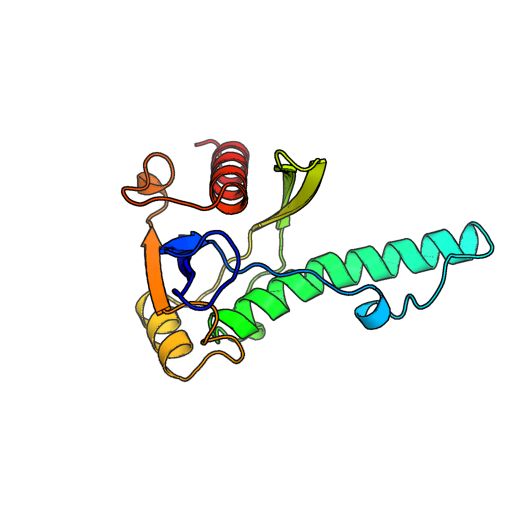31 90 LEU A O 1
ATOM 656 N N . PHE A 1 91 ? -0.220 4.072 -3.650 1.00 98.38 91 PHE A N 1
ATOM 657 C CA . PHE A 1 91 ? -1.344 3.308 -4.177 1.00 98.38 91 PHE A CA 1
ATOM 658 C C . PHE A 1 91 ? -2.554 3.327 -3.245 1.00 98.38 91 PHE A C 1
ATOM 660 O O . PHE A 1 91 ? -2.440 3.409 -2.024 1.00 98.38 91 PHE A O 1
ATOM 667 N N . LEU A 1 92 ? -3.734 3.195 -3.845 1.00 97.69 92 LEU A N 1
ATOM 668 C CA . LEU A 1 92 ? -4.995 2.944 -3.166 1.00 97.69 92 LEU A CA 1
ATOM 669 C C . LEU A 1 92 ? -5.520 1.563 -3.564 1.00 97.69 92 LEU A C 1
ATOM 671 O O . LEU A 1 92 ? -5.813 1.322 -4.731 1.00 97.69 92 LEU A O 1
ATOM 675 N N . THR A 1 93 ? -5.737 0.694 -2.581 1.00 97.62 93 THR A N 1
ATOM 676 C CA . THR A 1 93 ? -6.563 -0.512 -2.728 1.00 97.62 93 THR A CA 1
ATOM 677 C C . THR A 1 93 ? -7.677 -0.512 -1.681 1.00 97.62 93 THR A C 1
ATOM 679 O O . THR A 1 93 ? -7.613 0.193 -0.669 1.00 97.62 93 THR A O 1
ATOM 682 N N . ARG A 1 94 ? -8.748 -1.257 -1.946 1.00 97.38 94 ARG A N 1
ATOM 683 C CA . ARG A 1 94 ? -9.921 -1.378 -1.079 1.00 97.38 94 ARG A CA 1
ATOM 684 C C . ARG A 1 94 ? -10.158 -2.840 -0.761 1.00 97.38 94 ARG A C 1
ATOM 686 O O . ARG A 1 94 ? -9.970 -3.689 -1.621 1.00 97.38 94 ARG A O 1
ATOM 693 N N . THR A 1 95 ? -10.649 -3.115 0.442 1.00 98.12 95 THR A N 1
ATOM 694 C CA . THR A 1 95 ? -11.155 -4.440 0.794 1.00 98.12 95 THR A CA 1
ATOM 695 C C . THR A 1 95 ? -12.664 -4.432 0.975 1.00 98.12 95 THR A C 1
ATOM 697 O O . THR A 1 95 ? -13.241 -3.416 1.362 1.00 98.12 95 THR A O 1
ATOM 700 N N . THR A 1 96 ? -13.306 -5.567 0.703 1.00 98.00 96 THR A N 1
ATOM 701 C CA . THR A 1 96 ? -14.721 -5.788 1.035 1.00 98.00 96 THR A CA 1
ATOM 702 C C . THR A 1 96 ? -14.932 -6.177 2.500 1.00 98.00 96 THR A C 1
ATOM 704 O O . THR A 1 96 ? -16.077 -6.271 2.937 1.00 98.00 96 THR A O 1
ATOM 707 N N . LEU A 1 97 ? -13.860 -6.443 3.257 1.00 98.06 97 LEU A N 1
ATOM 708 C CA . LEU A 1 97 ? -13.951 -6.691 4.693 1.00 98.06 97 LEU A CA 1
ATOM 709 C C . LEU A 1 97 ? -14.292 -5.405 5.448 1.00 98.06 97 LEU A C 1
ATOM 711 O O . LEU A 1 97 ? -13.780 -4.327 5.149 1.00 98.06 97 LEU A O 1
ATOM 715 N N . ASP A 1 98 ? -15.117 -5.541 6.481 1.00 97.81 98 ASP A N 1
ATOM 716 C CA . ASP A 1 98 ? -15.296 -4.482 7.464 1.00 97.81 98 ASP A CA 1
ATOM 717 C C . ASP A 1 98 ? -14.134 -4.455 8.477 1.00 97.81 98 ASP A C 1
ATOM 719 O O . ASP A 1 98 ? -13.204 -5.268 8.446 1.00 97.81 98 ASP A O 1
ATOM 723 N N . VAL A 1 99 ? -14.198 -3.514 9.421 1.00 96.75 99 VAL A N 1
ATOM 724 C CA . VAL A 1 99 ? -13.187 -3.348 10.476 1.00 96.75 99 VAL A CA 1
ATOM 725 C C . VAL A 1 99 ? -12.967 -4.635 11.280 1.00 96.75 99 VAL A C 1
ATOM 727 O O . VAL A 1 99 ? -11.830 -4.943 11.640 1.00 96.75 99 VAL A O 1
ATOM 730 N N . GLN A 1 100 ? -14.025 -5.393 11.578 1.00 97.12 100 GLN A N 1
ATOM 731 C CA . GLN A 1 100 ? -13.901 -6.620 12.366 1.00 97.12 100 GLN A CA 1
ATOM 732 C C . GLN A 1 100 ? -13.289 -7.747 11.537 1.00 97.12 100 GLN A C 1
ATOM 734 O O . GLN A 1 100 ? -12.449 -8.488 12.044 1.00 97.12 100 GLN A O 1
ATOM 739 N N . GLY A 1 101 ? -13.635 -7.832 10.253 1.00 97.75 101 GLY A N 1
ATOM 740 C CA . GLY A 1 101 ? -13.033 -8.751 9.297 1.00 97.75 101 GLY A CA 1
ATOM 741 C C . GLY A 1 101 ? -11.529 -8.529 9.155 1.00 97.75 101 GLY A C 1
ATOM 742 O O . GLY A 1 101 ? -10.767 -9.493 9.235 1.00 97.75 101 GLY A O 1
ATOM 743 N N . VAL A 1 102 ? -11.089 -7.272 9.030 1.00 97.12 102 VAL A N 1
ATOM 744 C CA . VAL A 1 102 ? -9.657 -6.933 8.966 1.00 97.12 102 VAL A CA 1
ATOM 745 C C . VAL A 1 102 ? -8.954 -7.256 10.290 1.00 97.12 102 VAL A C 1
ATOM 747 O O . VAL A 1 102 ? -7.894 -7.875 10.277 1.00 97.12 102 VAL A O 1
ATOM 750 N N . LYS A 1 103 ? -9.551 -6.933 11.447 1.00 95.38 103 LYS A N 1
ATOM 751 C CA . LYS A 1 103 ? -8.995 -7.315 12.763 1.00 95.38 103 LYS A CA 1
ATOM 752 C C . LYS A 1 103 ? -8.839 -8.827 12.910 1.00 95.38 103 LYS A C 1
ATOM 754 O O . LYS A 1 103 ? -7.808 -9.295 13.385 1.00 95.38 103 LYS A O 1
ATOM 759 N N . ALA A 1 104 ? -9.856 -9.586 12.509 1.00 96.00 104 ALA A N 1
ATOM 760 C CA . ALA A 1 104 ? -9.834 -11.040 12.569 1.00 96.00 104 ALA A CA 1
ATOM 761 C C . ALA A 1 104 ? -8.803 -11.635 11.602 1.00 96.00 104 ALA A C 1
ATOM 763 O O . ALA A 1 104 ? -8.188 -12.644 11.931 1.00 96.00 104 ALA A O 1
ATOM 764 N N . ALA A 1 105 ? -8.610 -11.029 10.427 1.00 95.50 105 ALA A N 1
ATOM 765 C CA . ALA A 1 105 ? -7.544 -11.399 9.503 1.00 95.50 105 ALA A CA 1
ATOM 766 C C . ALA A 1 105 ? -6.168 -11.197 10.139 1.00 95.50 105 ALA A C 1
ATOM 768 O O . ALA A 1 105 ? -5.439 -12.175 10.313 1.00 95.50 105 ALA A O 1
ATOM 769 N N . TYR A 1 106 ? -5.884 -9.982 10.603 1.00 93.56 106 TYR A N 1
ATOM 770 C CA . TYR A 1 106 ? -4.626 -9.630 11.257 1.00 93.56 106 TYR A CA 1
ATOM 771 C C . TYR A 1 106 ? -4.308 -10.556 12.445 1.00 93.56 106 TYR A C 1
ATOM 773 O O . TYR A 1 106 ? -3.206 -11.088 12.556 1.00 93.56 106 TYR A O 1
ATOM 781 N N . ALA A 1 107 ? -5.302 -10.848 13.291 1.00 91.56 107 ALA A N 1
ATOM 782 C CA . ALA A 1 107 ? -5.140 -11.714 14.461 1.00 91.56 107 ALA A CA 1
ATOM 783 C C . ALA A 1 107 ? -4.827 -13.187 14.134 1.00 91.56 107 ALA A C 1
ATOM 785 O O . ALA A 1 107 ? -4.291 -13.891 14.988 1.00 91.56 107 ALA A O 1
ATOM 786 N N . ARG A 1 108 ? -5.141 -13.671 12.922 1.00 91.88 108 ARG A N 1
ATOM 787 C CA . ARG A 1 108 ? -4.760 -15.028 12.482 1.00 91.88 108 ARG A CA 1
ATOM 788 C C . ARG A 1 108 ? -3.269 -15.157 12.148 1.00 91.88 108 ARG A C 1
ATOM 790 O O . ARG A 1 108 ? -2.820 -16.273 11.909 1.00 91.88 108 ARG A O 1
ATOM 797 N N . GLY A 1 109 ? -2.527 -14.051 12.167 1.00 80.25 109 GLY A N 1
ATOM 798 C CA . GLY A 1 109 ? -1.097 -14.001 11.887 1.00 80.25 109 GLY A CA 1
ATOM 799 C C . GLY A 1 109 ? -0.836 -13.583 10.448 1.00 80.25 109 GLY A C 1
ATOM 800 O O . GLY A 1 109 ? -1.153 -14.320 9.517 1.00 80.25 109 GLY A O 1
ATOM 801 N N . ALA A 1 110 ? -0.268 -12.393 10.286 1.00 77.50 110 ALA A N 1
ATOM 802 C CA . ALA A 1 110 ? 0.324 -11.941 9.036 1.00 77.50 110 ALA A CA 1
ATOM 803 C C . ALA A 1 110 ? 1.767 -12.475 8.946 1.00 77.50 110 ALA A C 1
ATOM 805 O O . ALA A 1 110 ? 2.426 -12.615 9.982 1.00 77.50 110 ALA A O 1
ATOM 806 N N . SER A 1 111 ? 2.256 -12.811 7.749 1.00 72.62 111 SER A N 1
ATOM 807 C CA . SER A 1 111 ? 3.613 -13.360 7.566 1.00 72.62 111 SER A CA 1
ATOM 808 C C . SER A 1 111 ? 4.698 -12.386 8.025 1.00 72.62 111 SER A C 1
ATOM 810 O O . SER A 1 111 ? 5.736 -12.821 8.521 1.00 72.62 111 SER A O 1
ATOM 812 N N . GLU A 1 112 ? 4.411 -11.087 7.962 1.00 77.38 112 GLU A N 1
ATOM 813 C CA . GLU A 1 112 ? 5.284 -10.009 8.432 1.00 77.38 112 GLU A CA 1
ATOM 814 C C . GLU A 1 112 ? 4.743 -9.317 9.691 1.00 77.38 112 GLU A C 1
ATOM 816 O O . GLU A 1 112 ? 5.083 -8.183 10.018 1.00 77.38 112 GLU A O 1
ATOM 821 N N . GLY A 1 113 ? 3.938 -10.030 10.488 1.00 69.12 113 GLY A N 1
ATOM 822 C CA . GLY A 1 113 ? 3.350 -9.518 11.733 1.00 69.12 113 GLY A CA 1
ATOM 823 C C . GLY A 1 113 ? 4.352 -9.155 12.842 1.00 69.12 113 GLY A C 1
ATOM 824 O O . GLY A 1 113 ? 3.936 -8.795 13.938 1.00 69.12 113 GLY A O 1
ATOM 825 N N . TRP A 1 114 ? 5.660 -9.274 12.596 1.00 76.94 114 TRP A N 1
ATOM 826 C CA . TRP A 1 114 ? 6.721 -8.784 13.481 1.00 76.94 114 TRP A CA 1
ATOM 827 C C . TRP A 1 114 ? 7.070 -7.306 13.215 1.00 76.94 114 TRP A C 1
ATOM 829 O O . TRP A 1 114 ? 7.564 -6.613 14.115 1.00 76.94 114 TRP A O 1
ATOM 839 N N . GLU A 1 115 ? 6.800 -6.804 12.004 1.00 79.69 115 GLU A N 1
ATOM 840 C CA . GLU A 1 115 ? 7.081 -5.419 11.607 1.00 79.69 115 GLU A CA 1
ATOM 841 C C . GLU A 1 115 ? 6.140 -4.417 12.272 1.00 79.69 115 GLU A C 1
ATOM 843 O O . GLU A 1 115 ? 6.510 -3.263 12.514 1.00 79.69 115 GLU A O 1
ATOM 848 N N . SER A 1 116 ? 4.934 -4.863 12.621 1.00 84.00 116 SER A N 1
ATOM 849 C CA . SER A 1 116 ? 3.920 -4.054 13.282 1.00 84.00 116 SER A CA 1
ATOM 850 C C . SER A 1 116 ? 3.413 -4.703 14.564 1.00 84.00 116 SER A C 1
ATOM 852 O O . SER A 1 116 ? 3.368 -5.920 14.700 1.00 84.00 116 SER A O 1
ATOM 854 N N . ASP A 1 117 ? 3.055 -3.881 15.552 1.00 85.38 117 ASP A N 1
ATOM 855 C CA . ASP A 1 117 ? 2.560 -4.375 16.844 1.00 85.38 117 ASP A CA 1
ATOM 856 C C . ASP A 1 117 ? 1.116 -3.959 17.155 1.00 85.38 117 ASP A C 1
ATOM 858 O O . ASP A 1 117 ? 0.532 -4.430 18.137 1.00 85.38 117 ASP A O 1
ATOM 862 N N . ARG A 1 118 ? 0.516 -3.090 16.327 1.00 88.31 118 ARG A N 1
ATOM 863 C CA . ARG A 1 118 ? -0.870 -2.623 16.478 1.00 88.31 118 ARG A CA 1
ATOM 864 C C . ARG A 1 118 ? -1.512 -2.278 15.144 1.00 88.31 118 ARG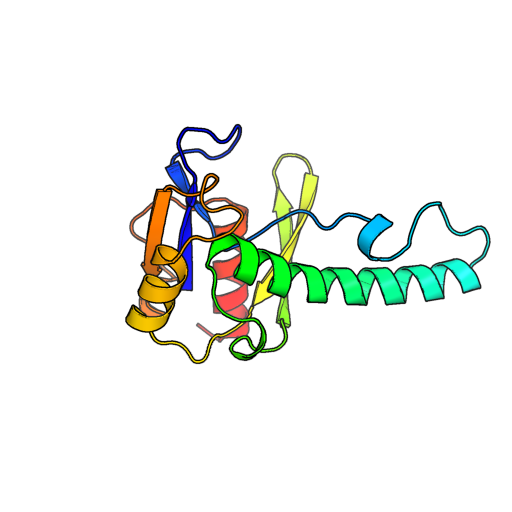 A C 1
ATOM 866 O O . ARG A 1 118 ? -0.874 -1.715 14.262 1.00 88.31 118 ARG A O 1
ATOM 873 N N . LEU A 1 119 ? -2.822 -2.498 15.088 1.00 93.69 119 LEU A N 1
ATOM 874 C 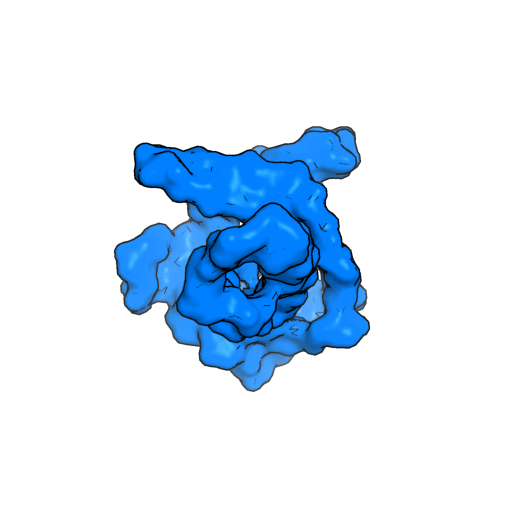CA . LEU A 1 119 ? -3.702 -2.097 13.997 1.00 93.69 119 LEU A CA 1
ATOM 875 C C . LEU A 1 119 ? -4.541 -0.880 14.416 1.00 93.69 119 LEU A C 1
ATOM 877 O O . LEU A 1 119 ? -5.142 -0.881 15.494 1.00 93.69 119 LEU A O 1
ATOM 881 N N . ALA A 1 120 ? -4.624 0.129 13.554 1.00 95.44 120 ALA A N 1
ATOM 882 C CA . ALA A 1 120 ? -5.482 1.298 13.704 1.00 95.44 120 ALA A CA 1
ATOM 883 C C . ALA A 1 120 ? -6.391 1.473 12.484 1.00 95.44 120 ALA A C 1
ATOM 885 O O . ALA A 1 120 ? -6.059 1.099 11.359 1.00 95.44 120 ALA A O 1
ATOM 886 N N . PHE A 1 121 ? -7.556 2.065 12.728 1.00 96.94 121 PHE A N 1
ATOM 887 C CA . PHE A 1 121 ? -8.539 2.383 11.705 1.00 96.94 121 PHE A CA 1
ATOM 888 C C . PHE A 1 121 ? -8.872 3.861 11.811 1.00 96.94 121 PHE A C 1
ATOM 890 O O . PHE A 1 121 ? -9.179 4.340 12.898 1.00 96.94 121 PHE A O 1
ATOM 897 N N . VAL A 1 122 ? -8.815 4.552 10.680 1.00 96.38 122 VAL A N 1
ATOM 898 C CA . VAL A 1 122 ? -9.151 5.976 10.568 1.00 96.38 122 VAL A CA 1
ATOM 899 C C . VAL A 1 122 ? -10.302 6.098 9.584 1.00 96.38 122 VAL A C 1
ATOM 901 O O . VAL A 1 122 ? -10.216 5.546 8.480 1.00 96.38 122 VAL A O 1
ATOM 904 N N . SER A 1 123 ? -11.393 6.758 9.958 1.00 94.75 123 SER A N 1
ATOM 905 C CA . SER A 1 123 ? -12.490 7.006 9.017 1.00 94.75 123 SER A CA 1
ATOM 906 C C . SER A 1 123 ? -12.058 7.992 7.928 1.00 94.75 123 SER A C 1
ATOM 908 O O . SER A 1 123 ? -11.061 8.691 8.068 1.00 94.75 123 SER A O 1
ATOM 910 N N . THR A 1 124 ? -12.787 8.060 6.814 1.00 91.50 124 THR A N 1
ATOM 911 C CA . THR A 1 124 ? -12.451 9.005 5.736 1.00 91.50 124 THR A CA 1
ATOM 912 C C . THR A 1 124 ? -12.507 10.465 6.190 1.00 91.50 124 THR A C 1
ATOM 914 O O . THR A 1 124 ? -11.732 11.269 5.683 1.00 91.50 124 THR A O 1
ATOM 917 N N . ASP A 1 125 ? -13.377 10.797 7.144 1.00 91.69 125 ASP A N 1
ATOM 918 C CA . ASP A 1 125 ? -13.547 12.167 7.638 1.00 91.69 125 ASP A CA 1
ATOM 919 C C . ASP A 1 125 ? -12.422 12.583 8.605 1.00 91.69 125 ASP A C 1
ATOM 921 O O . ASP A 1 125 ? -12.106 13.761 8.714 1.00 91.69 125 ASP A O 1
ATOM 925 N N . GLU A 1 126 ? -11.760 11.616 9.246 1.00 94.88 126 GLU A N 1
ATOM 926 C CA . GLU A 1 126 ? -10.625 11.842 10.155 1.00 94.88 126 GLU A CA 1
ATOM 927 C C . GLU A 1 126 ? -9.268 11.844 9.431 1.00 94.88 126 GLU A C 1
ATOM 929 O O . GLU A 1 126 ? -8.244 12.132 10.042 1.00 94.88 126 GLU A O 1
ATOM 934 N N . LEU A 1 127 ? -9.218 11.520 8.132 1.00 93.62 127 LEU A N 1
ATOM 935 C CA . LEU A 1 127 ? -7.949 11.429 7.395 1.00 93.62 127 LEU A CA 1
ATOM 936 C C . LEU A 1 127 ? -7.208 12.766 7.287 1.00 93.62 127 LEU A C 1
ATOM 938 O O . LEU A 1 127 ? -5.986 12.763 7.188 1.00 93.62 127 LEU A O 1
ATOM 942 N N . ALA A 1 128 ? -7.927 13.889 7.296 1.00 91.75 128 ALA A N 1
ATOM 943 C CA . ALA A 1 128 ? -7.316 15.215 7.233 1.00 91.75 128 ALA A CA 1
ATOM 944 C C . ALA A 1 128 ? -6.586 15.602 8.533 1.00 91.75 128 ALA A C 1
ATOM 946 O O . ALA A 1 128 ? -5.696 16.448 8.495 1.00 91.75 128 ALA A O 1
ATOM 947 N N . ASP A 1 129 ? -6.949 14.988 9.663 1.00 93.94 129 ASP A N 1
ATOM 948 C CA . ASP A 1 129 ? -6.378 15.274 10.980 1.00 93.94 129 ASP A CA 1
ATOM 949 C C . ASP A 1 129 ? -6.292 13.988 11.813 1.00 93.94 129 ASP A C 1
ATOM 951 O O . ASP A 1 129 ? -7.126 13.683 12.670 1.00 93.94 129 ASP A O 1
ATOM 955 N N . VAL A 1 130 ? -5.281 13.175 11.503 1.00 94.62 130 VAL A N 1
ATOM 956 C CA . VAL A 1 130 ? -5.049 11.909 12.199 1.00 94.62 130 VAL A CA 1
ATOM 957 C C . VAL A 1 130 ? -4.372 12.182 13.543 1.00 94.62 130 VAL A C 1
ATOM 959 O O . VAL A 1 130 ? -3.235 12.640 13.599 1.00 94.62 130 VAL A O 1
ATOM 962 N N . GLY A 1 131 ? -5.038 11.829 14.646 1.00 92.81 131 GLY A N 1
ATOM 963 C CA . GLY A 1 131 ? -4.580 12.101 16.019 1.00 92.81 131 GLY A CA 1
ATOM 964 C C . GLY A 1 131 ? -3.374 11.288 16.523 1.00 92.81 131 GLY A C 1
ATOM 965 O O . GLY A 1 131 ? -3.195 11.138 17.731 1.00 92.81 131 GLY A O 1
ATOM 966 N N . PHE A 1 132 ? -2.566 10.711 15.636 1.00 93.88 132 PHE A N 1
ATOM 967 C CA . PHE A 1 132 ? -1.357 9.960 15.974 1.00 93.88 132 PHE A CA 1
ATOM 968 C C . PHE A 1 132 ? -0.312 10.093 14.859 1.00 93.88 132 PHE A C 1
ATOM 970 O O . PHE A 1 132 ? -0.666 10.355 13.711 1.00 93.88 132 PHE A O 1
ATOM 977 N N . PRO A 1 133 ? 0.985 9.927 15.170 1.00 95.44 133 PRO A N 1
ATOM 978 C CA . PRO A 1 133 ? 2.033 10.282 14.229 1.00 95.44 133 PRO A CA 1
ATOM 979 C C . PRO A 1 133 ? 2.162 9.234 13.114 1.00 95.44 133 PRO A C 1
ATOM 981 O O . PRO A 1 133 ? 2.193 8.024 13.363 1.00 95.44 133 PRO A O 1
ATOM 984 N N . LEU A 1 134 ? 2.245 9.726 11.881 1.00 96.62 134 LEU A N 1
ATOM 985 C CA . LEU A 1 134 ? 2.334 8.941 10.654 1.00 96.62 134 LEU A CA 1
ATOM 986 C C . LEU A 1 134 ? 3.759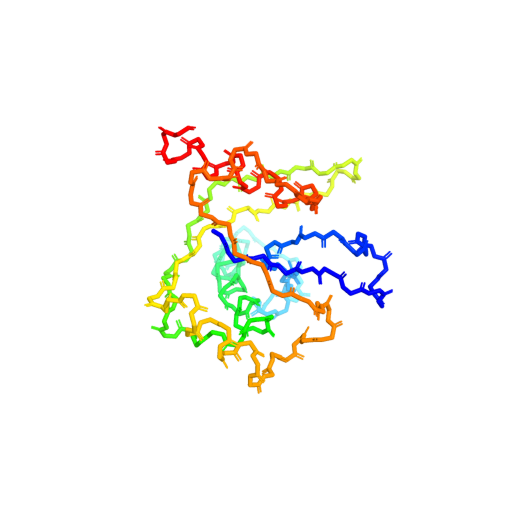 8.962 10.096 1.00 96.62 134 LEU A C 1
ATOM 988 O O . LEU A 1 134 ? 4.511 9.912 10.320 1.00 96.62 134 LEU A O 1
ATOM 992 N N . THR A 1 135 ? 4.122 7.939 9.327 1.00 95.69 135 THR A N 1
ATOM 993 C CA . THR A 1 135 ? 5.318 7.998 8.478 1.00 95.69 135 THR A CA 1
ATOM 994 C C . THR A 1 135 ? 5.142 9.045 7.365 1.00 95.69 135 THR A C 1
ATOM 996 O O . THR A 1 135 ? 4.009 9.296 6.938 1.00 95.69 135 THR A O 1
ATOM 999 N N . PRO A 1 136 ? 6.234 9.634 6.833 1.00 95.50 136 PRO A N 1
ATOM 1000 C CA . PRO A 1 136 ? 6.153 10.565 5.703 1.00 95.50 136 PRO A CA 1
ATOM 1001 C C . PRO A 1 136 ? 5.411 9.981 4.492 1.00 95.50 136 PRO A C 1
ATOM 1003 O O . PRO A 1 136 ? 4.551 10.649 3.921 1.00 95.50 136 PRO A O 1
ATOM 1006 N N . VAL A 1 137 ? 5.665 8.705 4.171 1.00 96.00 137 VAL A N 1
ATOM 1007 C CA . VAL A 1 137 ? 5.001 7.993 3.067 1.00 96.00 137 VAL A CA 1
ATOM 1008 C C . VAL A 1 137 ? 3.496 7.859 3.263 1.00 96.00 137 VAL A C 1
ATOM 1010 O O . VAL A 1 137 ? 2.722 8.105 2.340 1.00 96.00 137 VAL A O 1
ATOM 1013 N N . THR A 1 138 ? 3.052 7.571 4.486 1.00 97.00 138 THR A N 1
ATOM 1014 C CA . THR A 1 138 ? 1.620 7.475 4.783 1.00 97.00 138 THR A CA 1
ATOM 1015 C C . THR A 1 138 ? 0.949 8.840 4.754 1.00 97.00 138 THR A C 1
ATOM 1017 O O . THR A 1 138 ? -0.148 8.966 4.211 1.00 97.00 138 THR A O 1
ATOM 1020 N N . SER A 1 139 ? 1.611 9.878 5.270 1.00 96.69 139 SER A N 1
ATOM 1021 C CA . SER A 1 139 ? 1.121 11.256 5.169 1.00 96.69 139 SER A CA 1
ATOM 1022 C C . SER A 1 139 ? 0.936 11.682 3.709 1.00 96.69 139 SER A C 1
ATOM 1024 O O . SER A 1 139 ? -0.109 12.227 3.355 1.00 96.69 139 SER A O 1
ATOM 1026 N N . ALA A 1 140 ? 1.904 11.377 2.839 1.00 97.31 140 ALA A N 1
ATOM 1027 C CA . ALA A 1 140 ? 1.807 11.671 1.412 1.00 97.31 140 ALA A CA 1
ATOM 1028 C C . ALA A 1 140 ? 0.693 10.864 0.724 1.00 97.31 140 ALA A C 1
ATOM 1030 O O . ALA A 1 140 ? -0.090 11.432 -0.036 1.00 97.31 140 ALA A O 1
ATOM 1031 N N . ALA A 1 141 ? 0.561 9.566 1.027 1.00 97.69 141 ALA A N 1
ATOM 1032 C CA . ALA A 1 141 ? -0.512 8.727 0.489 1.00 97.69 141 ALA A CA 1
ATOM 1033 C C . ALA A 1 141 ? -1.903 9.267 0.854 1.00 97.69 141 ALA A C 1
ATOM 1035 O O . ALA A 1 141 ? -2.794 9.317 0.004 1.00 97.69 141 ALA A O 1
ATOM 1036 N N . ILE A 1 142 ? -2.085 9.713 2.101 1.00 97.38 142 ILE A N 1
ATOM 1037 C CA . ILE A 1 142 ? -3.331 10.334 2.559 1.00 97.38 142 ILE A CA 1
ATOM 1038 C C . ILE A 1 142 ? -3.584 11.651 1.822 1.00 97.38 142 ILE A C 1
ATOM 1040 O O . ILE A 1 142 ? -4.695 11.858 1.337 1.00 97.38 142 ILE A O 1
ATOM 1044 N N . ALA A 1 143 ? -2.571 12.508 1.675 1.00 96.75 143 ALA A N 1
ATOM 1045 C CA . ALA A 1 143 ? -2.703 13.755 0.926 1.00 96.75 143 ALA A CA 1
ATOM 1046 C C . ALA A 1 143 ? -3.120 13.502 -0.536 1.00 96.75 143 ALA A C 1
ATOM 1048 O O . ALA A 1 143 ? -4.082 14.102 -1.014 1.00 96.75 143 ALA A O 1
ATOM 1049 N N . CYS A 1 144 ? -2.471 12.559 -1.228 1.00 97.56 144 CYS A N 1
ATOM 1050 C CA . CYS A 1 144 ? -2.859 12.151 -2.580 1.00 97.56 144 CYS A CA 1
ATOM 1051 C C . CYS A 1 144 ? -4.289 11.597 -2.625 1.00 97.56 144 CYS A C 1
ATOM 1053 O O . CYS A 1 144 ? -5.053 11.940 -3.526 1.00 97.56 144 CYS A O 1
ATOM 1055 N N . TYR A 1 145 ? -4.678 10.775 -1.648 1.00 97.19 145 TYR A N 1
ATOM 1056 C CA . TYR A 1 145 ? -6.034 10.240 -1.571 1.00 97.19 145 TYR A CA 1
ATOM 1057 C C . TYR A 1 145 ? -7.081 11.349 -1.430 1.00 97.19 145 TYR A C 1
ATOM 1059 O O . TYR A 1 145 ? -8.086 11.307 -2.135 1.00 97.19 145 TYR A O 1
ATOM 1067 N N . LEU A 1 146 ? -6.858 12.332 -0.553 1.00 96.25 146 LEU A N 1
ATOM 1068 C CA . LEU A 1 146 ? -7.783 13.450 -0.349 1.00 96.25 146 LEU A CA 1
ATOM 1069 C C . LEU A 1 146 ? -7.957 14.264 -1.641 1.00 96.25 146 LEU A C 1
ATOM 1071 O O . LEU A 1 146 ? -9.089 14.474 -2.077 1.00 96.25 146 LEU A O 1
ATOM 1075 N N . LEU A 1 147 ? -6.856 14.571 -2.340 1.00 95.00 147 LEU A N 1
ATOM 1076 C CA . LEU A 1 147 ? -6.892 15.253 -3.640 1.00 95.00 147 LEU A CA 1
ATOM 1077 C C . LEU A 1 147 ? -7.686 14.468 -4.695 1.00 95.00 147 LEU A C 1
ATOM 1079 O O . LEU A 1 147 ? -8.556 15.030 -5.359 1.00 95.00 147 LEU A O 1
ATOM 1083 N N . VAL A 1 148 ? -7.421 13.166 -4.842 1.00 92.75 148 VAL A N 1
ATOM 1084 C CA . VAL A 1 148 ? -8.107 12.307 -5.828 1.00 92.75 148 VAL A CA 1
ATOM 1085 C C . VAL A 1 148 ? -9.578 12.082 -5.458 1.00 92.75 148 VAL A C 1
ATOM 1087 O O . VAL A 1 148 ? -10.426 11.950 -6.339 1.00 92.75 148 VAL A O 1
ATOM 1090 N N . ALA A 1 149 ? -9.905 12.058 -4.165 1.00 88.88 149 ALA A N 1
ATOM 1091 C CA . ALA A 1 149 ? -11.269 11.909 -3.666 1.00 88.88 149 ALA A CA 1
ATOM 1092 C C . ALA A 1 149 ? -12.078 13.221 -3.678 1.00 88.88 149 ALA A C 1
ATOM 1094 O O . ALA A 1 149 ? -13.272 13.180 -3.372 1.00 88.88 149 ALA A O 1
ATOM 1095 N N . GLY A 1 150 ? -11.457 14.358 -4.014 1.00 83.44 150 GLY A N 1
ATOM 1096 C CA . GLY A 1 150 ? -12.092 15.678 -3.998 1.00 83.44 150 GLY A CA 1
ATOM 1097 C C . GLY A 1 150 ? -12.458 16.154 -2.590 1.00 83.44 150 GLY A C 1
ATOM 1098 O O . GLY A 1 150 ? -13.534 16.725 -2.406 1.00 83.44 150 GLY A O 1
ATOM 1099 N N . ARG A 1 151 ? -11.609 15.854 -1.604 1.00 65.12 151 ARG A N 1
ATOM 1100 C CA . ARG A 1 151 ? -11.793 16.180 -0.186 1.00 65.12 151 ARG A CA 1
ATOM 1101 C C . ARG A 1 151 ? -10.710 17.115 0.327 1.00 65.12 151 ARG A C 1
ATOM 1103 O O . ARG A 1 151 ? -9.566 17.016 -0.164 1.00 65.12 151 ARG A O 1
#

Organism: NCBI:txid221442

Radius of gyration: 16.33 Å; chains: 1; bounding box: 36×31×46 Å

Foldseek 3Di:
DKWFQFDPPDPPPHRAIEDQDDDFDLVVLVCPDDDPDVVSVVSSVVSVVVSVQVVSLVSNCQQQVQDSVQKDRKDFLDWDADPVRDIDTAIDMDGPDDPVRSVVSVVVPRNVPNRGDDIDDDDLVCLVPPPGHHDPNRVVNSVSVCVVVVD

Secondary structure (DSSP, 8-state):
-EEEEEPTTSSSSTT-EE-S-----TTTTT--S--SSHHHHHHHHHHHHHHHHHHHHHHHHHHH---GGGBPPPEEEEEEE-TT--EEEEEE--BS--HHHHHHHHHT--TTTTTEEEEEE--TTTTTS-SS-B-HHHHHHHHHHHHHHT-

Sequence (151 aa):
AVLLRRSAAVATHSGLYNGPSGHPEPRDASIEAHAGSESEGGAAAARAADELFASVLKEVHEETNVPLALLSQPLLIGAMEDEARKPDLLFLTRTTLDVQGVKAAYARGASEGWESDRLAFVSTDELADVGFPLTPVTSAAIACYLLVAGR

InterPro domains:
  IPR015797 NUDIX hydrolase-like domain superfamily [SSF55811] (2-134)
  IPR055295 Uridine diphosphate glucose pyrophosphatase NUDT22/Nudix hydrolase 9-like [PTHR31835] (2-147)